Protein AF-A0A7K4N4A6-F1 (afdb_monomer_lite)

Foldseek 3Di:
DAEAEPDPDPCCPDCNVQVVVVVQVVVCVVVVPDYYYHDPPVCPVVHDDDD

Secondary structure (DSSP, 8-state):
-EEEE-TT-GGGTTTHHHHHHHHHHHHHHHHT--EEEE--GGGTTTSPPP-

pLDDT: mean 88.86, std 11.03, range [42.09, 97.81]

Sequence (51 aa):
MFIINCKNYNEISGEKINKLANIAEKISKKYKIPIAVAPPHHQLASIKKSK

InterPro domains:
  IPR000652 Triosephosphate isomerase [PS51440] (1-51)
  IPR013785 Aldolase-type TIM barrel [G3DSA:3.20.20.70] (1-51)

Organism: NCBI:txid2511932

Radius of gyration: 10.69 Å; chains: 1; bounding box: 24×16×26 Å

Structure (mmCIF, N/CA/C/O backbone):
data_AF-A0A7K4N4A6-F1
#
_entry.id   AF-A0A7K4N4A6-F1
#
loop_
_atom_site.group_PDB
_atom_site.id
_atom_site.type_symbol
_atom_site.label_atom_id
_atom_site.label_alt_id
_atom_site.label_comp_id
_atom_site.label_asym_id
_atom_site.label_entity_id
_atom_site.label_seq_id
_atom_site.pdbx_PDB_ins_code
_atom_site.Cartn_x
_atom_site.Cartn_y
_atom_site.Cartn_z
_atom_site.occupancy
_atom_site.B_iso_or_equiv
_atom_site.auth_seq_id
_atom_site.auth_comp_id
_atom_si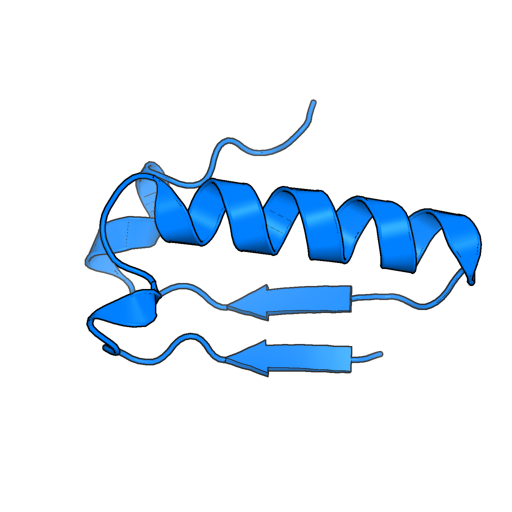te.auth_asym_id
_atom_site.auth_atom_id
_atom_site.pdbx_PDB_model_num
ATOM 1 N N . MET A 1 1 ? -12.317 -4.653 3.681 1.00 83.88 1 MET A N 1
ATOM 2 C CA . MET A 1 1 ? -10.866 -4.538 3.416 1.00 83.88 1 MET A CA 1
ATOM 3 C C . MET A 1 1 ? -10.692 -3.952 2.028 1.00 83.88 1 MET A C 1
ATOM 5 O O . MET A 1 1 ? -11.330 -4.447 1.110 1.00 83.88 1 MET A O 1
ATOM 9 N N . PHE A 1 2 ? -9.909 -2.885 1.891 1.00 95.94 2 PHE A N 1
ATOM 10 C CA . PHE A 1 2 ? -9.666 -2.190 0.625 1.00 95.94 2 PHE A CA 1
ATOM 11 C C . PHE A 1 2 ? -8.235 -2.469 0.157 1.00 95.94 2 PHE A C 1
ATOM 13 O O . PHE A 1 2 ? -7.308 -2.377 0.960 1.00 95.94 2 PHE A O 1
ATOM 20 N N . ILE A 1 3 ? -8.045 -2.831 -1.113 1.00 95.69 3 ILE A N 1
ATOM 21 C CA . ILE A 1 3 ? -6.727 -3.183 -1.660 1.00 95.69 3 ILE A CA 1
ATOM 22 C C . ILE A 1 3 ? -6.400 -2.245 -2.817 1.00 95.69 3 ILE A C 1
ATOM 24 O O . ILE A 1 3 ? -7.150 -2.161 -3.787 1.00 95.69 3 ILE A O 1
ATOM 28 N N . ILE A 1 4 ? -5.254 -1.575 -2.731 1.00 95.00 4 ILE A N 1
ATOM 29 C CA . ILE A 1 4 ? -4.725 -0.711 -3.785 1.00 95.00 4 ILE A CA 1
ATOM 30 C C . ILE A 1 4 ? -3.644 -1.488 -4.534 1.00 95.00 4 ILE A C 1
ATOM 32 O O . ILE A 1 4 ? -2.547 -1.685 -4.014 1.00 95.00 4 ILE A O 1
ATOM 36 N N . ASN A 1 5 ? -3.952 -1.936 -5.753 1.00 95.12 5 ASN A N 1
ATOM 37 C CA . ASN A 1 5 ? -2.977 -2.588 -6.625 1.00 95.12 5 ASN A CA 1
ATOM 38 C C . ASN A 1 5 ? -2.203 -1.542 -7.436 1.00 95.12 5 ASN A C 1
ATOM 40 O O . ASN A 1 5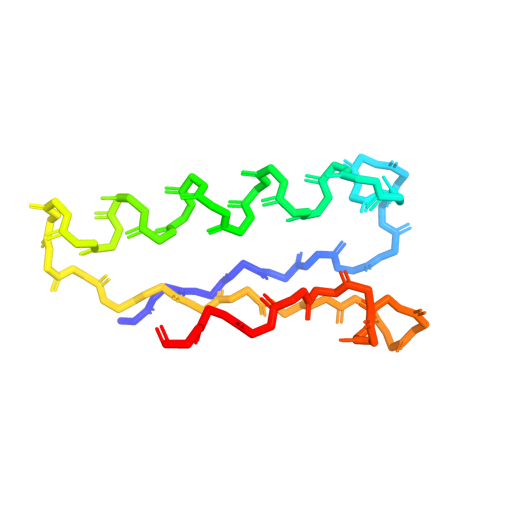 ? -2.757 -0.915 -8.340 1.00 95.12 5 ASN A O 1
ATOM 44 N N . CYS A 1 6 ? -0.918 -1.386 -7.127 1.00 93.12 6 CYS A N 1
ATOM 45 C CA . CYS A 1 6 ? -0.044 -0.407 -7.762 1.00 93.12 6 CYS A CA 1
ATOM 46 C C . CYS A 1 6 ? 0.375 -0.796 -9.190 1.00 93.12 6 CYS A C 1
ATOM 48 O O . CYS A 1 6 ? 0.833 0.075 -9.927 1.00 93.12 6 CYS A O 1
ATOM 50 N N . LYS A 1 7 ? 0.215 -2.069 -9.595 1.00 93.50 7 LYS A N 1
ATOM 51 C CA . LYS A 1 7 ? 0.703 -2.610 -10.880 1.00 93.50 7 LYS A CA 1
ATOM 52 C C . LYS A 1 7 ? 2.100 -2.054 -11.215 1.00 93.50 7 LYS A C 1
ATOM 54 O O . LYS A 1 7 ? 2.938 -1.988 -10.327 1.00 93.50 7 LYS A O 1
ATOM 59 N N . ASN A 1 8 ? 2.357 -1.665 -12.465 1.00 91.50 8 ASN A N 1
ATOM 60 C CA . ASN A 1 8 ? 3.637 -1.110 -12.916 1.00 91.50 8 ASN A CA 1
ATOM 61 C C . ASN A 1 8 ? 3.502 0.338 -13.420 1.00 91.50 8 ASN A C 1
ATOM 63 O O . ASN A 1 8 ? 4.079 0.705 -14.439 1.00 91.50 8 ASN A O 1
ATOM 67 N N . TYR A 1 9 ? 2.667 1.137 -12.757 1.00 93.50 9 TYR A N 1
ATOM 68 C CA . TYR A 1 9 ? 2.416 2.519 -13.163 1.00 93.50 9 TYR A CA 1
ATOM 69 C C . TYR A 1 9 ? 3.629 3.422 -12.872 1.00 93.50 9 TYR A C 1
ATOM 71 O O . TYR A 1 9 ? 4.334 3.253 -11.878 1.00 93.50 9 TYR A O 1
ATOM 79 N N . ASN A 1 10 ? 3.874 4.435 -13.699 1.00 91.12 10 ASN A N 1
ATOM 80 C CA . ASN A 1 10 ? 4.973 5.381 -13.453 1.00 91.12 10 ASN A CA 1
ATOM 81 C C . ASN A 1 10 ? 4.680 6.299 -12.251 1.00 91.12 10 ASN A C 1
ATOM 83 O O . ASN A 1 10 ? 5.581 6.854 -11.616 1.00 91.12 10 ASN A O 1
ATOM 87 N N . GLU A 1 11 ? 3.409 6.439 -11.903 1.00 91.62 11 GLU A N 1
ATOM 88 C CA . GLU A 1 11 ? 2.861 7.217 -10.802 1.00 91.62 11 GL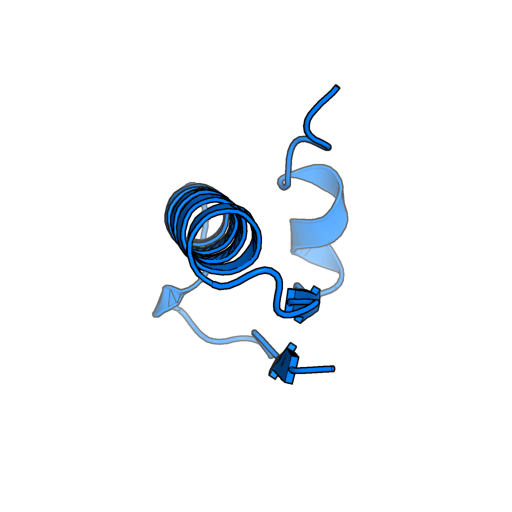U A CA 1
ATOM 89 C C . GLU A 1 11 ? 3.239 6.644 -9.436 1.00 91.62 11 GLU A C 1
ATOM 91 O O . GLU A 1 11 ? 3.251 7.386 -8.457 1.00 91.62 11 GLU A O 1
ATOM 96 N N . ILE A 1 12 ? 3.605 5.362 -9.371 1.00 91.69 12 ILE A N 1
ATOM 97 C CA . ILE A 1 12 ? 4.066 4.706 -8.142 1.00 91.69 12 ILE A CA 1
ATOM 98 C C . ILE A 1 12 ? 5.597 4.620 -8.052 1.00 91.69 12 ILE A C 1
ATOM 100 O O . ILE A 1 12 ? 6.119 4.145 -7.059 1.00 91.69 12 ILE A O 1
ATOM 104 N N . SER A 1 13 ? 6.349 5.118 -9.035 1.00 89.00 13 SER A N 1
ATOM 105 C CA . SER A 1 13 ? 7.816 5.009 -9.037 1.00 89.00 13 SER A CA 1
ATOM 106 C C . SER A 1 13 ? 8.516 5.794 -7.914 1.00 89.00 13 SER A C 1
ATOM 108 O O . SER A 1 13 ? 8.104 6.893 -7.523 1.00 89.00 13 SER A O 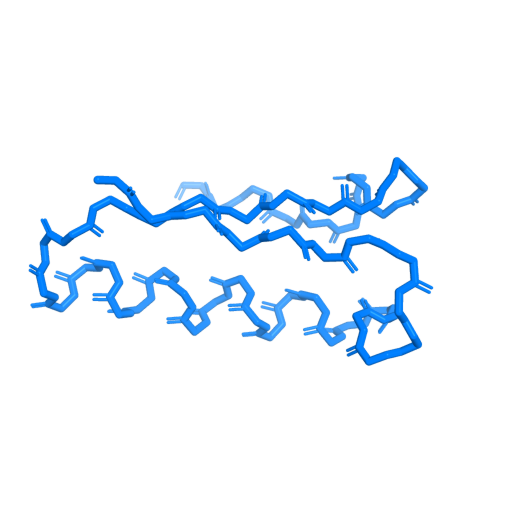1
ATOM 110 N N . GLY A 1 14 ? 9.622 5.230 -7.415 1.00 86.31 14 GLY A N 1
ATOM 111 C CA . GLY A 1 14 ? 10.505 5.874 -6.439 1.00 86.31 14 GLY A CA 1
ATOM 112 C C . GLY A 1 14 ? 9.792 6.221 -5.131 1.00 86.31 14 GLY A C 1
ATOM 113 O O . GLY A 1 14 ? 9.129 5.386 -4.526 1.00 86.31 14 GLY A O 1
ATOM 114 N N . GLU A 1 15 ? 9.906 7.470 -4.678 1.00 88.88 15 GLU A N 1
ATOM 115 C CA . GLU A 1 15 ? 9.291 7.917 -3.419 1.00 88.88 15 GLU A CA 1
ATOM 116 C C . GLU A 1 15 ? 7.762 8.063 -3.473 1.00 88.88 15 GLU A C 1
ATOM 118 O O . GLU A 1 15 ? 7.116 8.203 -2.428 1.00 88.88 15 GLU A O 1
ATOM 123 N N . LYS A 1 16 ? 7.151 8.048 -4.666 1.00 91.19 16 LYS A N 1
ATOM 124 C CA . LYS A 1 16 ? 5.702 8.255 -4.811 1.00 91.19 16 LYS A CA 1
ATOM 125 C C . LYS A 1 16 ? 4.902 7.145 -4.130 1.00 91.19 16 LYS A C 1
ATOM 127 O O . LYS A 1 16 ? 3.879 7.435 -3.508 1.00 91.19 16 LYS A O 1
ATOM 132 N N . ILE A 1 17 ? 5.403 5.907 -4.151 1.00 91.75 17 ILE A N 1
ATOM 133 C CA . ILE A 1 17 ? 4.758 4.791 -3.454 1.00 91.75 17 ILE A CA 1
ATOM 134 C C . ILE A 1 17 ? 4.756 4.968 -1.936 1.00 91.75 17 ILE A C 1
ATOM 136 O O . ILE A 1 17 ? 3.758 4.666 -1.286 1.00 91.75 17 ILE A O 1
ATOM 140 N N . ASN A 1 18 ? 5.822 5.546 -1.374 1.00 90.75 18 ASN A N 1
ATOM 141 C CA . ASN A 1 18 ? 5.911 5.838 0.056 1.00 90.75 18 ASN A CA 1
ATOM 142 C C . ASN A 1 18 ? 4.908 6.924 0.458 1.00 90.75 18 ASN A C 1
ATOM 144 O O . ASN A 1 18 ? 4.254 6.816 1.495 1.00 90.75 18 ASN A O 1
ATOM 148 N N . LYS A 1 19 ? 4.721 7.948 -0.387 1.00 92.25 19 LYS A N 1
ATOM 149 C CA . LYS A 1 19 ? 3.679 8.966 -0.174 1.00 92.25 19 LYS A CA 1
ATOM 150 C C . LYS A 1 19 ? 2.282 8.342 -0.190 1.00 92.25 19 LYS A C 1
ATOM 152 O O . LYS A 1 19 ? 1.495 8.619 0.713 1.00 92.25 19 LYS A O 1
ATOM 157 N N . LEU A 1 20 ? 1.994 7.473 -1.163 1.00 92.69 20 LEU A N 1
ATOM 158 C CA . LEU A 1 20 ? 0.711 6.771 -1.256 1.00 92.69 20 LEU A CA 1
ATOM 159 C C . LEU A 1 20 ? 0.463 5.867 -0.041 1.00 92.69 20 LEU A C 1
ATOM 161 O O . LEU A 1 20 ? -0.610 5.941 0.554 1.00 92.69 20 LEU A O 1
ATOM 165 N N . ALA A 1 21 ? 1.453 5.065 0.360 1.00 92.56 21 ALA A N 1
ATOM 166 C CA . ALA A 1 21 ? 1.363 4.188 1.525 1.00 92.56 21 ALA A CA 1
ATOM 167 C C . ALA A 1 21 ? 1.098 4.978 2.818 1.00 92.56 21 ALA A C 1
ATOM 169 O O . ALA A 1 21 ? 0.189 4.631 3.569 1.00 92.56 21 ALA A O 1
ATOM 170 N N . ASN A 1 22 ? 1.798 6.099 3.028 1.00 93.56 22 ASN A N 1
ATOM 171 C CA . ASN A 1 22 ? 1.587 6.970 4.189 1.00 93.56 22 ASN A CA 1
ATOM 172 C C . ASN A 1 22 ? 0.182 7.593 4.216 1.00 93.56 22 ASN A C 1
ATOM 174 O O . ASN A 1 22 ? -0.423 7.737 5.280 1.00 93.56 22 ASN A O 1
ATOM 178 N N . ILE A 1 23 ? -0.353 7.992 3.058 1.00 94.88 23 ILE A N 1
ATOM 179 C CA . ILE A 1 23 ? -1.722 8.519 2.965 1.00 94.88 23 ILE A CA 1
ATOM 180 C C . ILE A 1 23 ? -2.731 7.403 3.253 1.00 94.88 23 ILE A C 1
ATOM 182 O O . ILE A 1 23 ? -3.636 7.599 4.065 1.00 94.88 23 ILE A O 1
ATOM 186 N N . ALA A 1 24 ? -2.552 6.231 2.642 1.00 94.69 24 ALA A N 1
ATOM 187 C CA . ALA A 1 24 ? -3.399 5.066 2.867 1.00 94.69 24 ALA A CA 1
ATOM 188 C C . ALA A 1 24 ? -3.431 4.674 4.352 1.00 94.69 24 ALA A C 1
ATOM 190 O O . ALA A 1 24 ? -4.505 4.439 4.899 1.00 94.69 24 ALA A O 1
ATOM 191 N N . GLU A 1 25 ? -2.287 4.698 5.038 1.00 94.19 25 GLU A N 1
ATOM 192 C CA . GLU A 1 25 ? -2.203 4.437 6.475 1.00 94.19 25 GLU A CA 1
ATOM 193 C C . GLU A 1 25 ? -2.965 5.485 7.304 1.00 94.19 25 GLU A C 1
ATOM 195 O O . GLU A 1 25 ? -3.753 5.128 8.183 1.00 94.19 25 GLU A O 1
ATOM 200 N N . LYS A 1 26 ? -2.794 6.783 7.009 1.00 96.12 26 LYS A N 1
ATOM 201 C CA . LYS A 1 26 ? -3.522 7.865 7.700 1.00 96.12 26 LYS A CA 1
ATOM 202 C C . LYS A 1 26 ? -5.037 7.707 7.565 1.00 96.12 26 LYS A C 1
ATOM 204 O O . LYS A 1 26 ? -5.761 7.857 8.549 1.00 96.12 26 LYS A O 1
ATOM 209 N N . ILE A 1 27 ? -5.517 7.386 6.364 1.00 96.50 27 ILE A N 1
ATOM 210 C CA . ILE A 1 27 ? -6.943 7.161 6.094 1.00 96.50 27 ILE A CA 1
ATOM 211 C C . ILE A 1 27 ? -7.429 5.876 6.768 1.00 96.50 27 ILE A C 1
ATOM 213 O O . ILE A 1 27 ? -8.488 5.889 7.396 1.00 96.50 27 ILE A O 1
ATOM 217 N N . SER A 1 28 ? -6.636 4.804 6.719 1.00 96.5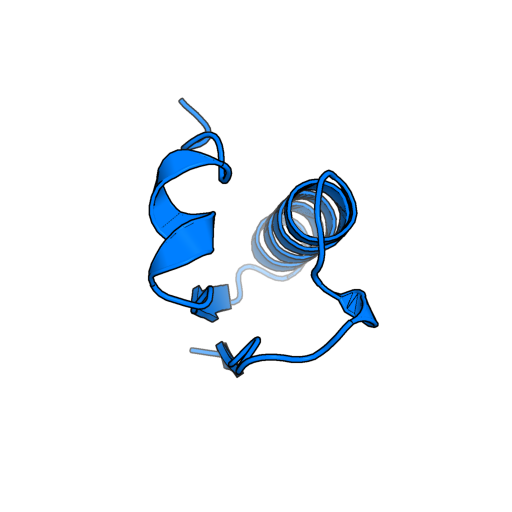0 28 SER A N 1
ATOM 218 C CA . SER A 1 28 ? -6.944 3.549 7.406 1.00 96.50 28 SER A CA 1
ATOM 219 C C . SER A 1 28 ? -7.156 3.778 8.903 1.00 96.50 28 SER A C 1
ATOM 221 O O . SER A 1 28 ? -8.191 3.378 9.437 1.00 96.50 28 SER A O 1
ATOM 223 N N . LYS A 1 29 ? -6.252 4.519 9.563 1.00 95.88 29 LYS A N 1
ATOM 224 C CA . LYS A 1 29 ? -6.366 4.866 10.990 1.00 95.88 29 LYS A CA 1
ATOM 225 C C . LYS A 1 29 ? -7.569 5.766 11.279 1.00 95.88 29 LYS A C 1
ATOM 227 O O . LYS A 1 29 ? -8.305 5.503 12.225 1.00 95.88 29 LYS A O 1
ATOM 232 N N . LYS A 1 30 ? -7.798 6.800 10.460 1.00 97.81 30 LYS A N 1
ATOM 233 C CA . LYS A 1 30 ? -8.896 7.765 10.652 1.00 97.81 30 LYS A CA 1
ATOM 234 C C . LYS A 1 30 ? -10.277 7.110 10.580 1.00 97.81 30 LYS A C 1
ATOM 236 O O . LYS A 1 30 ? -11.129 7.400 11.413 1.00 97.81 30 LYS A O 1
ATOM 241 N N . TYR A 1 31 ? -10.495 6.244 9.594 1.00 97.19 31 TYR A N 1
ATOM 242 C CA . TYR A 1 31 ? -11.805 5.630 9.345 1.00 97.19 31 TYR A CA 1
ATOM 243 C C . TYR A 1 31 ? -11.916 4.198 9.881 1.00 97.19 31 TYR A C 1
ATOM 245 O O . TYR A 1 31 ? -12.953 3.566 9.709 1.00 97.19 31 TYR A O 1
ATOM 253 N N . LYS A 1 32 ? -10.860 3.682 10.526 1.00 95.50 32 LYS A N 1
ATOM 254 C CA . LYS A 1 32 ? -10.763 2.302 11.031 1.00 95.50 32 LYS A CA 1
ATOM 255 C C . LYS A 1 32 ? -11.072 1.244 9.960 1.00 95.50 32 LYS A C 1
ATOM 257 O O . LYS A 1 32 ? -11.550 0.156 10.270 1.00 95.50 32 LYS A O 1
ATOM 262 N N . ILE A 1 33 ? -10.789 1.558 8.695 1.00 95.50 33 ILE A N 1
ATOM 263 C CA . ILE A 1 33 ? -10.952 0.638 7.566 1.00 95.50 33 ILE A CA 1
ATOM 264 C C . ILE A 1 33 ? -9.602 -0.007 7.227 1.00 95.50 33 ILE A C 1
ATOM 266 O O . ILE A 1 33 ? -8.616 0.712 7.055 1.00 95.50 33 ILE A O 1
ATOM 270 N N . PRO A 1 34 ? -9.511 -1.342 7.098 1.00 94.69 34 PRO A N 1
ATOM 271 C CA . PRO A 1 34 ? -8.270 -1.991 6.685 1.00 94.69 34 PRO A CA 1
ATOM 272 C C . PRO A 1 34 ? -7.949 -1.661 5.225 1.00 94.69 34 PRO 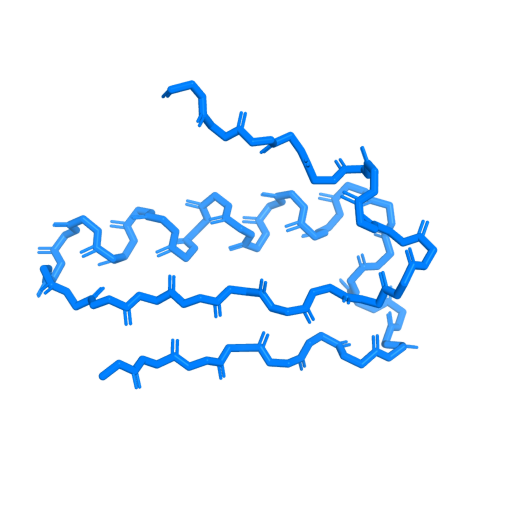A C 1
ATOM 274 O O . PRO A 1 34 ? -8.749 -1.986 4.338 1.00 94.69 34 PRO A O 1
ATOM 277 N N . ILE A 1 35 ? -6.789 -1.042 4.985 1.00 96.62 35 ILE A N 1
ATOM 278 C CA . ILE A 1 35 ? -6.273 -0.721 3.649 1.00 96.62 35 ILE A CA 1
ATOM 279 C C . ILE A 1 35 ? -4.930 -1.426 3.453 1.00 96.62 35 ILE A C 1
ATOM 281 O O . ILE A 1 35 ? -4.017 -1.249 4.254 1.00 96.62 35 ILE A O 1
ATOM 285 N N . ALA A 1 36 ? -4.806 -2.195 2.374 1.00 93.69 36 ALA A N 1
ATOM 286 C CA . ALA A 1 36 ? -3.557 -2.818 1.951 1.00 93.69 36 ALA A CA 1
ATOM 287 C C . ALA A 1 36 ? -3.065 -2.182 0.645 1.00 93.69 36 ALA A C 1
ATOM 289 O O . ALA A 1 36 ? -3.856 -1.910 -0.260 1.00 93.69 36 ALA A O 1
ATOM 290 N N . VAL A 1 37 ? -1.754 -1.971 0.532 1.00 93.62 37 VAL A N 1
ATOM 291 C CA . VAL A 1 37 ? -1.099 -1.488 -0.692 1.00 93.62 37 VAL A CA 1
ATOM 292 C C . VAL A 1 37 ? -0.262 -2.628 -1.261 1.00 93.62 37 VAL A C 1
ATOM 294 O O . VAL A 1 37 ? 0.581 -3.179 -0.558 1.00 93.62 37 VAL A O 1
ATOM 297 N N . ALA A 1 38 ? -0.514 -2.993 -2.517 1.00 94.00 38 ALA A N 1
ATOM 298 C CA . ALA A 1 38 ? 0.176 -4.062 -3.230 1.00 94.00 38 ALA A CA 1
ATOM 299 C C . ALA A 1 38 ? 1.155 -3.455 -4.257 1.00 94.00 38 ALA A C 1
ATOM 301 O O . ALA A 1 38 ? 0.740 -3.146 -5.381 1.00 94.00 38 ALA A O 1
ATOM 302 N N . PRO A 1 39 ? 2.428 -3.231 -3.877 1.00 92.38 39 PRO A N 1
ATOM 303 C CA . PRO A 1 39 ? 3.453 -2.692 -4.768 1.00 92.38 39 PRO A CA 1
ATOM 304 C C . PRO A 1 39 ? 3.873 -3.686 -5.856 1.00 92.38 39 PRO A C 1
ATOM 306 O O . PRO A 1 39 ? 3.755 -4.899 -5.661 1.00 92.38 39 PRO A O 1
ATOM 309 N N . PRO A 1 40 ? 4.451 -3.209 -6.973 1.00 91.50 40 PRO A N 1
ATOM 310 C CA . PRO A 1 40 ? 5.157 -4.090 -7.889 1.00 91.50 40 PRO A CA 1
ATOM 311 C C . PRO A 1 40 ? 6.375 -4.738 -7.227 1.00 91.50 40 PRO A C 1
ATOM 313 O O . PRO A 1 40 ? 6.998 -4.180 -6.322 1.00 91.50 40 PRO A O 1
ATOM 316 N N . HIS A 1 41 ? 6.753 -5.908 -7.743 1.00 88.81 41 HIS A N 1
ATOM 317 C CA . HIS A 1 41 ? 7.778 -6.760 -7.142 1.00 88.81 41 HIS A CA 1
ATOM 318 C C . HIS A 1 41 ? 9.117 -6.039 -6.910 1.00 88.81 41 HIS A C 1
ATOM 320 O O . HIS A 1 41 ? 9.695 -6.125 -5.832 1.00 88.81 41 HIS A O 1
ATOM 326 N N . HIS A 1 42 ? 9.567 -5.246 -7.884 1.00 85.88 42 HIS A N 1
ATOM 327 C CA . HIS A 1 42 ? 10.828 -4.503 -7.809 1.00 85.88 42 HIS A CA 1
ATOM 328 C C . HIS A 1 42 ? 10.813 -3.341 -6.790 1.00 85.88 42 HIS A C 1
ATOM 330 O O . HIS A 1 42 ? 11.873 -2.838 -6.437 1.00 85.88 42 HIS A O 1
ATOM 336 N N . GLN A 1 43 ? 9.640 -2.924 -6.294 1.00 83.69 43 GLN A N 1
ATOM 337 C CA . GLN A 1 43 ? 9.486 -1.848 -5.298 1.00 83.69 43 GLN A CA 1
ATOM 338 C C . GLN A 1 43 ? 9.103 -2.353 -3.902 1.00 83.69 43 GLN A C 1
ATOM 340 O O . GLN A 1 43 ? 8.961 -1.550 -2.980 1.00 83.69 43 GLN A O 1
ATOM 345 N N . LEU A 1 44 ? 8.977 -3.672 -3.707 1.00 83.69 44 LEU A N 1
ATOM 346 C CA . LEU A 1 44 ? 8.669 -4.268 -2.400 1.00 83.69 44 LEU A CA 1
ATOM 347 C C . LEU A 1 44 ? 9.672 -3.855 -1.315 1.00 83.69 44 LEU A C 1
ATOM 349 O O . LEU A 1 44 ? 9.273 -3.571 -0.190 1.00 83.69 44 LEU A O 1
ATOM 353 N N . ALA A 1 45 ? 10.961 -3.787 -1.658 1.00 80.81 45 ALA A N 1
ATOM 354 C CA . ALA A 1 45 ? 12.021 -3.399 -0.728 1.00 80.81 45 ALA A CA 1
ATOM 355 C C . ALA A 1 45 ? 12.038 -1.891 -0.416 1.00 80.81 45 ALA A C 1
ATOM 357 O O . ALA A 1 45 ? 12.582 -1.476 0.606 1.00 80.81 45 ALA A O 1
ATOM 358 N N . SER A 1 46 ? 11.458 -1.063 -1.290 1.00 76.88 46 SER A N 1
ATOM 359 C CA . SER A 1 46 ? 11.477 0.401 -1.172 1.00 76.88 46 SER A CA 1
ATOM 360 C C . SER A 1 46 ? 10.389 0.942 -0.246 1.00 76.88 46 SER A C 1
ATOM 362 O O . SER A 1 46 ? 10.529 2.051 0.275 1.00 76.88 46 SER A O 1
ATOM 364 N N . ILE A 1 47 ? 9.323 0.165 -0.021 1.00 77.00 47 ILE A N 1
ATOM 365 C CA . ILE A 1 47 ? 8.309 0.488 0.980 1.00 77.00 47 ILE A CA 1
ATOM 366 C C . ILE A 1 47 ? 8.873 0.163 2.356 1.00 77.00 47 ILE A C 1
ATOM 368 O O . ILE A 1 47 ? 8.990 -0.997 2.756 1.00 77.00 47 ILE A O 1
ATOM 372 N N . LYS A 1 48 ? 9.203 1.213 3.111 1.00 66.50 48 LYS A N 1
ATOM 373 C CA . LYS A 1 48 ? 9.494 1.066 4.536 1.00 66.50 48 LYS A CA 1
ATOM 374 C C . LYS A 1 48 ? 8.251 0.498 5.214 1.00 66.50 48 LYS A C 1
ATOM 376 O O . LYS A 1 48 ? 7.199 1.132 5.210 1.00 66.50 48 LYS A O 1
ATOM 381 N N . LYS A 1 49 ? 8.379 -0.681 5.826 1.00 59.72 49 LYS A N 1
ATOM 382 C CA . LYS A 1 49 ? 7.393 -1.133 6.811 1.00 59.72 49 LYS A CA 1
ATOM 383 C C . LYS A 1 49 ? 7.365 -0.085 7.920 1.00 59.72 49 LYS A C 1
ATOM 385 O O . LYS A 1 49 ? 8.412 0.200 8.505 1.00 59.72 49 LYS A O 1
ATOM 390 N N . SER A 1 50 ? 6.201 0.512 8.173 1.00 55.06 50 SER A N 1
ATOM 391 C CA . SER A 1 50 ? 6.034 1.292 9.395 1.00 55.06 50 SER A CA 1
ATOM 392 C C . SER A 1 50 ? 6.291 0.345 10.569 1.00 55.06 50 SER A C 1
ATOM 394 O O . SER A 1 50 ? 5.739 -0.758 10.587 1.00 55.06 50 SER A O 1
ATOM 396 N N . LYS A 1 51 ? 7.201 0.742 11.464 1.00 42.09 51 LYS A N 1
ATOM 397 C CA . LYS A 1 51 ? 7.404 0.080 12.759 1.00 42.09 51 LYS A CA 1
ATOM 398 C C . LYS A 1 51 ? 6.115 0.116 13.572 1.00 42.09 51 LYS A C 1
ATOM 400 O O . LYS A 1 51 ? 5.366 1.111 13.417 1.00 42.09 51 LYS A O 1
#